Protein AF-A0AAD4KZE8-F1 (afdb_monomer_lite)

InterPro domains:
  IPR023393 START-like domain superfamily [G3DSA:3.30.530.20] (1-123)

Secondary structure (DSSP, 8-state):
---------SS-HHHHHHHHH-GGGHHHH--SSEEEEEESSTTS-GGG--TT-EEEEEETTEEEEEEEEEESSS-EEEE----TTT-TT-PPEEE------S-PPP-STTHHHHHHHHHHHHS--

pLDDT: mean 86.57, std 12.64, range [46.72, 96.88]

Structure (mmCIF, N/CA/C/O backbone):
data_AF-A0AAD4KZE8-F1
#
_entry.id   AF-A0AAD4KZE8-F1
#
loop_
_atom_site.group_PDB
_atom_site.id
_atom_site.type_symbol
_atom_site.label_atom_id
_atom_site.label_alt_id
_atom_site.label_comp_id
_atom_site.label_asym_id
_atom_site.label_entity_id
_atom_site.label_seq_id
_atom_site.pdbx_PDB_ins_code
_atom_site.Cartn_x
_atom_site.Cartn_y
_atom_site.Cartn_z
_atom_site.occupancy
_atom_site.B_iso_or_equiv
_atom_site.auth_seq_id
_atom_site.auth_comp_id
_atom_site.auth_asym_id
_atom_site.auth_atom_id
_atom_site.pdbx_PDB_model_num
ATOM 1 N N . MET A 1 1 ? 1.643 -21.233 -2.626 1.00 61.44 1 MET A N 1
ATOM 2 C CA . MET A 1 1 ? 1.077 -20.882 -1.308 1.00 61.44 1 MET A CA 1
ATOM 3 C C . MET A 1 1 ? 0.945 -19.371 -1.280 1.00 61.44 1 MET A C 1
ATOM 5 O O . MET A 1 1 ? 1.937 -18.713 -1.568 1.00 61.44 1 MET A O 1
ATOM 9 N N . ALA A 1 2 ? -0.258 -18.844 -1.061 1.00 72.19 2 ALA A N 1
ATOM 10 C CA . ALA A 1 2 ? -0.472 -17.408 -0.900 1.00 72.19 2 ALA A CA 1
ATOM 11 C C . ALA A 1 2 ? -0.260 -17.033 0.571 1.00 72.19 2 ALA A C 1
ATOM 13 O O . ALA A 1 2 ? -0.615 -17.807 1.461 1.00 72.19 2 ALA A O 1
ATOM 14 N N . ILE A 1 3 ? 0.354 -15.878 0.813 1.00 79.50 3 ILE A N 1
ATOM 15 C CA . ILE A 1 3 ? 0.432 -15.280 2.143 1.00 79.50 3 ILE A CA 1
ATOM 16 C C . ILE A 1 3 ? -0.714 -14.282 2.235 1.00 79.50 3 ILE A C 1
ATOM 18 O O . ILE A 1 3 ? -0.777 -13.346 1.441 1.00 79.50 3 ILE A O 1
ATOM 22 N N . GLU A 1 4 ? -1.600 -14.480 3.204 1.00 82.81 4 GLU A N 1
ATOM 23 C CA . GLU A 1 4 ? -2.781 -13.645 3.394 1.00 82.81 4 GLU A CA 1
ATOM 24 C C . GLU A 1 4 ? -2.885 -13.193 4.850 1.00 82.81 4 GLU A C 1
ATOM 26 O O . GLU A 1 4 ? -2.631 -13.953 5.790 1.00 82.81 4 GLU A O 1
ATOM 31 N N . ALA A 1 5 ? -3.275 -11.935 5.026 1.00 86.75 5 ALA A N 1
ATOM 32 C CA . ALA A 1 5 ? -3.580 -11.339 6.311 1.00 86.75 5 ALA A CA 1
ATOM 33 C C . ALA A 1 5 ? -4.772 -10.399 6.154 1.00 86.75 5 ALA A C 1
ATOM 35 O O . ALA A 1 5 ? -4.938 -9.755 5.121 1.00 86.75 5 ALA A O 1
ATOM 36 N N . GLN A 1 6 ? -5.597 -10.320 7.191 1.00 87.31 6 GLN A N 1
ATOM 37 C CA . GLN A 1 6 ? -6.810 -9.511 7.205 1.00 87.31 6 GLN A CA 1
ATOM 38 C C . GLN A 1 6 ? -6.982 -8.884 8.586 1.00 87.31 6 GLN A C 1
ATOM 40 O O . GLN A 1 6 ? -6.608 -9.490 9.592 1.00 87.31 6 GLN A O 1
ATOM 45 N N . ILE A 1 7 ? -7.549 -7.685 8.629 1.00 89.50 7 ILE A N 1
ATOM 46 C CA . ILE A 1 7 ? -7.914 -6.984 9.857 1.00 89.50 7 ILE A CA 1
ATOM 47 C C . ILE A 1 7 ? -9.217 -6.226 9.617 1.00 89.50 7 ILE A C 1
ATOM 49 O O . ILE A 1 7 ? -9.484 -5.783 8.501 1.00 89.50 7 ILE A O 1
ATOM 53 N N . GLU A 1 8 ? -10.017 -6.068 10.664 1.00 89.19 8 GLU A N 1
ATOM 54 C CA . GLU A 1 8 ? -11.183 -5.195 10.624 1.00 89.19 8 GLU A CA 1
ATOM 55 C C . GLU A 1 8 ? -10.832 -3.793 11.079 1.00 89.19 8 GLU A C 1
ATOM 57 O O . GLU A 1 8 ? -10.189 -3.599 12.116 1.00 89.19 8 GLU A O 1
ATOM 62 N N . ILE A 1 9 ? -11.304 -2.824 10.307 1.00 90.69 9 ILE A N 1
ATOM 63 C CA . ILE A 1 9 ? -11.112 -1.405 10.554 1.00 90.69 9 ILE A CA 1
ATOM 64 C C . ILE A 1 9 ? -12.501 -0.770 10.612 1.00 90.69 9 ILE A C 1
ATOM 66 O O . ILE A 1 9 ? -13.282 -0.895 9.672 1.00 90.69 9 ILE A O 1
ATOM 70 N N . ALA A 1 10 ? -12.809 -0.094 11.713 1.00 92.12 10 ALA A N 1
ATOM 71 C CA . ALA A 1 10 ? -14.022 0.674 11.958 1.00 92.12 10 ALA A CA 1
ATOM 72 C C . ALA A 1 10 ? -13.983 2.010 11.191 1.00 92.12 10 ALA A C 1
ATOM 74 O O . ALA A 1 10 ? -14.083 3.094 11.758 1.00 92.12 10 ALA A O 1
ATOM 75 N N . ALA A 1 11 ? -13.808 1.916 9.874 1.00 91.06 11 ALA A N 1
ATOM 76 C CA . ALA A 1 11 ? -13.794 3.023 8.932 1.00 91.06 11 ALA A CA 1
ATOM 77 C C . ALA A 1 11 ? -14.354 2.561 7.574 1.00 91.06 11 ALA A C 1
ATOM 79 O O . ALA A 1 11 ? -14.215 1.386 7.223 1.00 91.06 11 ALA A O 1
ATOM 80 N N . PRO A 1 12 ? -14.953 3.459 6.769 1.00 92.44 12 PRO A N 1
ATOM 81 C CA . PRO A 1 12 ? -15.356 3.124 5.406 1.00 92.44 12 PRO A CA 1
ATOM 82 C C . PRO A 1 12 ? -14.160 2.647 4.557 1.00 92.44 12 PRO A C 1
ATOM 84 O O . PRO A 1 12 ? -13.075 3.225 4.679 1.00 92.44 12 PRO A O 1
ATOM 87 N N . PRO A 1 13 ? -14.333 1.668 3.642 1.00 92.94 13 PRO A N 1
ATOM 88 C CA . PRO A 1 13 ? -13.253 1.200 2.766 1.00 92.94 13 PRO A CA 1
ATOM 89 C C . PRO A 1 13 ? -12.578 2.315 1.957 1.00 92.94 13 PRO A C 1
ATOM 91 O O . PRO A 1 13 ? -11.368 2.271 1.750 1.00 92.94 13 PRO A O 1
ATOM 94 N N . SER A 1 14 ? -13.337 3.341 1.557 1.00 93.88 14 SER A N 1
ATOM 95 C CA . SER A 1 14 ? -12.810 4.530 0.878 1.00 93.88 14 SER A CA 1
ATOM 96 C C . SER A 1 14 ? -11.787 5.288 1.732 1.00 93.88 14 SER A C 1
ATOM 98 O O . SER A 1 14 ? -10.706 5.590 1.238 1.00 93.88 14 SER A O 1
ATOM 100 N N . LYS A 1 15 ? -12.061 5.503 3.027 1.00 94.19 15 LYS A N 1
ATOM 101 C CA . LYS A 1 15 ? -11.125 6.158 3.962 1.00 94.19 15 LYS A CA 1
ATOM 102 C C . LYS A 1 15 ? -9.833 5.352 4.111 1.00 94.19 15 LYS A C 1
ATOM 104 O O . LYS A 1 15 ? -8.739 5.908 4.056 1.00 94.19 15 LYS A O 1
ATOM 109 N N . VAL A 1 16 ? -9.947 4.032 4.277 1.00 94.81 16 VAL A N 1
ATOM 110 C CA . VAL A 1 16 ? -8.776 3.141 4.392 1.00 94.81 16 VAL A CA 1
ATOM 111 C C . VAL A 1 16 ? -7.934 3.192 3.118 1.00 94.81 16 VAL A C 1
ATOM 113 O O . VAL A 1 16 ? -6.708 3.276 3.181 1.00 94.81 16 VAL A O 1
ATOM 116 N N . ARG A 1 17 ? -8.595 3.195 1.958 1.00 95.00 17 ARG A N 1
ATOM 117 C CA . ARG A 1 17 ? -7.951 3.302 0.651 1.00 95.00 17 ARG A CA 1
ATOM 118 C C . ARG A 1 17 ? -7.218 4.628 0.470 1.00 95.00 17 ARG A C 1
ATOM 120 O O . ARG A 1 17 ? -6.091 4.622 -0.013 1.00 95.00 17 ARG A O 1
ATOM 127 N N . GLU A 1 18 ? -7.823 5.747 0.850 1.00 94.62 18 GLU A N 1
ATOM 128 C CA . GLU A 1 18 ? -7.180 7.065 0.787 1.00 94.62 18 GLU A CA 1
ATOM 129 C C . GLU A 1 18 ? -5.890 7.100 1.613 1.00 94.62 18 GLU A C 1
ATOM 131 O O . GLU A 1 18 ? -4.857 7.525 1.105 1.00 94.62 18 GLU A O 1
ATOM 136 N N . ILE A 1 19 ? -5.918 6.570 2.841 1.00 95.00 19 ILE A N 1
ATOM 137 C CA . ILE A 1 19 ? -4.732 6.466 3.708 1.00 95.00 19 ILE A CA 1
ATOM 138 C C . ILE A 1 19 ? -3.660 5.576 3.069 1.00 95.00 19 ILE A C 1
ATOM 140 O O . ILE A 1 19 ? -2.486 5.945 3.034 1.00 95.00 19 ILE A O 1
ATOM 144 N N . LEU A 1 20 ? -4.055 4.413 2.543 1.00 94.50 20 LEU A N 1
ATOM 145 C CA . LEU A 1 20 ? -3.140 3.471 1.898 1.00 94.50 20 LEU A CA 1
ATOM 146 C C . LEU A 1 20 ? -2.443 4.093 0.677 1.00 94.50 20 LEU A C 1
ATOM 148 O O . LEU A 1 20 ? -1.270 3.816 0.434 1.00 94.50 20 LEU A O 1
ATOM 152 N N . LEU A 1 21 ? -3.149 4.919 -0.094 1.00 95.06 21 LEU A N 1
ATOM 153 C CA . LEU A 1 21 ? -2.633 5.546 -1.313 1.00 95.06 21 LEU A CA 1
ATOM 154 C C . LEU A 1 21 ? -1.928 6.887 -1.063 1.00 95.06 21 LEU A C 1
ATOM 156 O O . LEU A 1 21 ? -1.348 7.444 -1.995 1.00 95.06 21 LEU A O 1
ATOM 160 N N . ASP A 1 22 ? -1.936 7.396 0.167 1.00 94.12 22 ASP A N 1
ATOM 161 C CA . ASP A 1 22 ? -1.252 8.629 0.553 1.00 94.12 22 ASP A CA 1
ATOM 162 C C . ASP A 1 22 ? 0.110 8.324 1.190 1.00 94.12 22 ASP A C 1
ATOM 164 O O . ASP A 1 22 ? 0.294 8.383 2.410 1.00 94.12 22 ASP A O 1
ATOM 168 N N . PHE A 1 23 ? 1.099 8.003 0.344 1.00 92.19 23 PHE A N 1
ATOM 169 C CA . PHE A 1 23 ? 2.448 7.675 0.816 1.00 92.19 23 PHE A CA 1
ATOM 170 C C . PHE A 1 23 ? 3.104 8.815 1.614 1.00 92.19 23 PHE A C 1
ATOM 172 O O . PHE A 1 23 ? 3.929 8.567 2.492 1.00 92.19 23 PHE A O 1
ATOM 179 N N . SER A 1 24 ? 2.694 10.068 1.384 1.00 91.56 24 SER A N 1
ATOM 180 C CA . SER A 1 24 ? 3.232 11.226 2.107 1.00 91.56 24 SER A CA 1
ATOM 181 C C . SER A 1 24 ? 2.963 11.166 3.616 1.00 91.56 24 SER A C 1
ATOM 183 O O . SER A 1 24 ? 3.750 11.689 4.407 1.00 91.56 24 SER A O 1
ATOM 185 N N . LYS A 1 25 ? 1.894 10.471 4.027 1.00 94.00 25 LYS A N 1
ATOM 186 C CA . LYS A 1 25 ? 1.509 10.301 5.432 1.00 94.00 25 LYS A CA 1
ATOM 187 C C . LYS A 1 25 ? 2.062 9.036 6.073 1.00 94.00 25 LYS A C 1
ATOM 189 O O . LYS A 1 25 ? 1.960 8.909 7.288 1.00 94.00 25 LYS A O 1
ATOM 194 N N . TYR A 1 26 ? 2.692 8.131 5.318 1.00 94.00 26 TYR A N 1
ATOM 195 C CA . TYR A 1 26 ? 3.251 6.890 5.873 1.00 94.00 26 TYR A CA 1
ATOM 196 C C . TYR A 1 26 ? 4.201 7.138 7.048 1.00 94.00 26 TYR A C 1
ATOM 198 O O . TYR A 1 26 ? 4.020 6.480 8.066 1.00 94.00 26 TYR A O 1
ATOM 206 N N . PRO A 1 27 ? 5.118 8.127 7.032 1.00 93.19 27 PRO A N 1
ATOM 207 C CA . PRO A 1 27 ? 5.969 8.402 8.194 1.00 93.19 27 PRO A CA 1
ATOM 208 C C . PRO A 1 27 ? 5.213 8.679 9.505 1.00 93.19 27 PRO A C 1
ATOM 210 O O . PRO A 1 27 ? 5.802 8.553 10.575 1.00 93.19 27 PRO A O 1
ATOM 213 N N . GLN A 1 28 ? 3.928 9.043 9.438 1.00 93.62 28 GLN A N 1
ATOM 214 C CA . GLN A 1 28 ? 3.078 9.296 10.603 1.00 93.62 28 GLN A CA 1
ATOM 215 C C . GLN A 1 28 ? 2.470 8.017 11.193 1.00 93.62 28 GLN A C 1
ATOM 217 O O . GLN A 1 28 ? 2.091 8.022 12.361 1.00 93.62 28 GLN A O 1
ATOM 222 N N . TRP A 1 29 ? 2.355 6.936 10.414 1.00 94.19 29 TRP A N 1
ATOM 223 C CA . TRP A 1 29 ? 1.665 5.719 10.852 1.00 94.19 29 TRP A CA 1
ATOM 224 C C . TRP A 1 29 ? 2.431 4.418 10.595 1.00 94.19 29 TRP A C 1
ATOM 226 O O . TRP A 1 29 ? 2.295 3.489 11.382 1.00 94.19 29 TRP A O 1
ATOM 236 N N . HIS A 1 30 ? 3.277 4.325 9.565 1.00 94.56 30 HIS A N 1
ATOM 237 C CA . HIS A 1 30 ? 3.997 3.101 9.226 1.00 94.56 30 HIS A CA 1
ATOM 238 C C . HIS A 1 30 ? 5.302 3.306 8.441 1.00 94.56 30 HIS A C 1
ATOM 240 O O . HIS A 1 30 ? 5.360 4.034 7.455 1.00 94.56 30 HIS A O 1
ATOM 246 N N . THR A 1 31 ? 6.356 2.575 8.824 1.00 92.25 31 THR A N 1
ATOM 247 C CA . THR A 1 31 ? 7.705 2.712 8.236 1.00 92.25 31 THR A CA 1
ATOM 248 C C . THR A 1 31 ? 8.435 1.387 7.991 1.00 92.25 31 THR A C 1
ATOM 250 O O . THR A 1 31 ? 9.608 1.402 7.618 1.00 92.25 31 THR A O 1
ATOM 253 N N . THR A 1 32 ? 7.796 0.229 8.208 1.00 91.69 32 THR A N 1
ATOM 254 C CA . THR A 1 32 ? 8.512 -1.063 8.225 1.00 91.69 32 THR A CA 1
ATOM 255 C C . THR A 1 32 ? 8.321 -1.897 6.959 1.00 91.69 32 THR A C 1
ATOM 257 O O . THR A 1 32 ? 9.302 -2.250 6.322 1.00 91.69 32 THR A O 1
ATOM 260 N N . LEU A 1 33 ? 7.084 -2.220 6.583 1.00 91.19 33 LEU A N 1
ATOM 261 C CA . LEU A 1 33 ? 6.764 -3.109 5.464 1.00 91.19 33 LEU A CA 1
ATOM 262 C C . LEU A 1 33 ? 6.854 -2.374 4.124 1.00 91.19 33 LEU A C 1
ATOM 264 O O . LEU A 1 33 ? 7.568 -2.800 3.225 1.00 91.19 33 LEU A O 1
ATOM 268 N N . ILE A 1 34 ? 6.145 -1.253 3.997 1.00 92.19 34 ILE A N 1
ATOM 269 C CA . ILE A 1 34 ? 6.174 -0.403 2.804 1.00 92.19 34 ILE A CA 1
ATOM 270 C C . ILE A 1 34 ? 6.983 0.840 3.158 1.00 92.19 34 ILE A C 1
ATOM 272 O O . ILE A 1 34 ? 6.487 1.750 3.817 1.00 92.19 34 ILE A O 1
ATOM 276 N N . LYS A 1 35 ? 8.250 0.856 2.747 1.00 93.50 35 LYS A N 1
ATOM 277 C CA . LYS A 1 35 ? 9.198 1.941 3.044 1.00 93.50 35 LYS A CA 1
ATOM 278 C C . LYS A 1 35 ? 9.284 2.977 1.927 1.00 93.50 35 LYS A C 1
ATOM 280 O O . LYS A 1 35 ? 9.821 4.059 2.138 1.00 93.50 35 LYS A O 1
ATOM 285 N N . LEU A 1 36 ? 8.811 2.634 0.729 1.00 92.88 36 LEU A N 1
ATOM 286 C CA . LEU A 1 36 ? 8.675 3.540 -0.409 1.00 92.88 36 LEU A CA 1
ATOM 287 C C . LEU A 1 36 ? 7.593 3.007 -1.342 1.00 92.88 36 LEU A C 1
ATOM 289 O O . LEU A 1 36 ? 7.596 1.814 -1.655 1.00 92.88 36 LEU A O 1
ATOM 293 N N . LEU A 1 37 ? 6.718 3.891 -1.809 1.00 93.75 37 LEU A N 1
ATOM 294 C CA . LEU A 1 37 ? 5.738 3.595 -2.844 1.00 93.75 37 LEU A CA 1
ATOM 295 C C . LEU A 1 37 ? 5.435 4.881 -3.618 1.00 93.75 37 LEU A C 1
ATOM 297 O O . LEU A 1 37 ? 4.575 5.654 -3.218 1.00 93.75 37 LEU A O 1
ATOM 301 N N . ASN A 1 38 ? 6.151 5.117 -4.715 1.00 94.38 38 ASN A N 1
ATOM 302 C CA . ASN A 1 38 ? 5.980 6.323 -5.526 1.00 94.38 38 ASN A CA 1
ATOM 303 C C . ASN A 1 38 ? 5.729 5.950 -6.987 1.00 94.38 38 ASN A C 1
ATOM 305 O O . ASN A 1 38 ? 6.436 5.080 -7.506 1.00 94.38 38 ASN A O 1
ATOM 309 N N . PRO A 1 39 ? 4.789 6.616 -7.677 1.00 96.12 39 PRO A N 1
ATOM 310 C CA . PRO A 1 39 ? 4.669 6.533 -9.126 1.00 96.12 39 PRO A CA 1
ATOM 311 C C . PRO A 1 39 ? 6.033 6.692 -9.801 1.00 96.12 3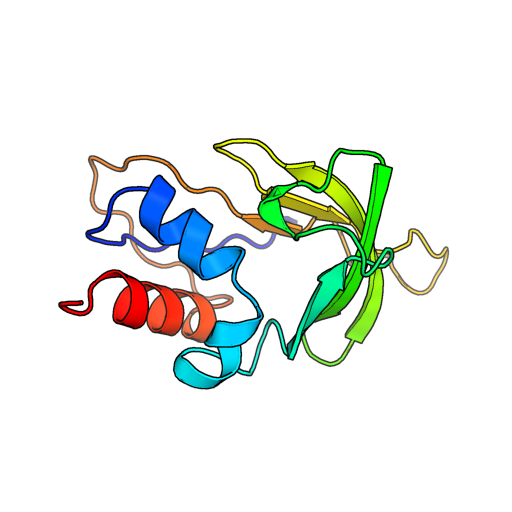9 PRO A C 1
ATOM 313 O O . PRO A 1 39 ? 6.841 7.533 -9.401 1.00 96.12 39 PRO A O 1
ATOM 316 N N . GLU A 1 40 ? 6.319 5.863 -10.804 1.00 95.12 40 GLU A N 1
ATOM 317 C CA . GLU A 1 40 ? 7.538 6.041 -11.595 1.00 95.12 40 GLU A CA 1
ATOM 318 C C . GLU A 1 40 ? 7.487 7.359 -12.381 1.00 95.12 40 GLU A C 1
ATOM 320 O O . GLU A 1 40 ? 8.490 8.071 -12.449 1.00 95.12 40 GLU A O 1
ATOM 325 N N . ASP A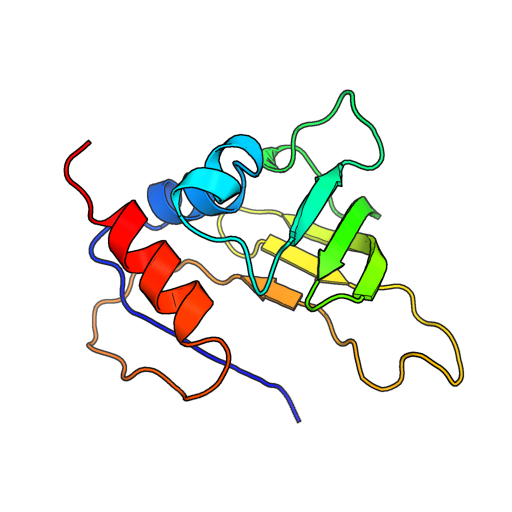 1 41 ? 6.303 7.697 -12.893 1.00 93.69 41 ASP A N 1
ATOM 326 C CA . ASP A 1 41 ? 5.963 9.009 -13.434 1.00 93.69 41 ASP A CA 1
ATOM 327 C C . ASP A 1 41 ? 5.534 9.944 -12.296 1.00 93.69 41 ASP A C 1
ATOM 329 O O . ASP A 1 41 ? 4.424 9.837 -11.770 1.00 93.69 41 ASP A O 1
ATOM 333 N N . SER A 1 42 ? 6.412 10.877 -11.924 1.00 90.88 42 SER A N 1
ATOM 334 C CA . SER A 1 42 ? 6.188 11.813 -10.818 1.00 90.88 42 SER A CA 1
ATOM 335 C C . SER A 1 42 ? 5.064 12.826 -11.061 1.00 90.88 42 SER A C 1
ATOM 337 O O . SER A 1 42 ? 4.716 13.555 -10.136 1.00 90.88 42 SER A O 1
ATOM 339 N N . SER A 1 43 ? 4.508 12.907 -12.276 1.00 93.31 43 SER A N 1
ATOM 340 C CA . SER A 1 43 ? 3.325 13.733 -12.557 1.00 93.31 43 SER A CA 1
ATOM 341 C C . SER A 1 43 ? 2.014 13.064 -12.127 1.00 93.31 43 SER A C 1
ATOM 343 O O . SER A 1 43 ? 0.984 13.731 -12.012 1.00 93.31 43 SER A O 1
ATOM 345 N N . LYS A 1 44 ? 2.039 11.749 -11.871 1.00 93.81 44 LYS A N 1
ATOM 346 C CA . LYS A 1 44 ? 0.869 10.970 -11.463 1.00 93.81 44 LYS A CA 1
ATOM 347 C C . LYS A 1 44 ? 0.793 10.833 -9.947 1.00 93.81 44 LYS A C 1
ATOM 349 O O . LYS A 1 44 ? 1.800 10.803 -9.248 1.00 93.81 44 LYS A O 1
ATOM 354 N N . LEU A 1 45 ? -0.429 10.669 -9.450 1.00 93.44 45 LEU A N 1
ATOM 355 C CA . LEU A 1 45 ? -0.711 10.244 -8.078 1.00 93.44 45 LEU A CA 1
ATOM 356 C C . LEU A 1 45 ? -0.924 8.728 -8.037 1.00 93.44 45 LEU A C 1
ATOM 358 O O . LEU A 1 45 ? -1.404 8.148 -9.012 1.00 93.44 45 LEU A O 1
ATOM 362 N N . LEU A 1 46 ? -0.650 8.087 -6.894 1.00 93.25 46 LEU A N 1
ATOM 363 C CA . LEU A 1 46 ? -0.906 6.649 -6.704 1.00 93.25 46 LEU A CA 1
ATOM 364 C C . LEU A 1 46 ? -2.370 6.272 -6.975 1.00 93.25 46 LEU A C 1
ATOM 366 O O . LEU A 1 46 ? -2.646 5.235 -7.573 1.00 93.25 46 LEU A O 1
ATOM 370 N N . SER A 1 47 ? -3.311 7.137 -6.594 1.00 93.50 47 SER A N 1
ATOM 371 C CA . SER A 1 47 ? -4.746 6.955 -6.838 1.00 93.50 47 SER A CA 1
ATOM 372 C C . SER A 1 47 ? -5.151 7.031 -8.311 1.00 93.50 47 SER A C 1
ATOM 374 O O . SER A 1 47 ? -6.204 6.510 -8.667 1.00 93.50 47 SER A O 1
ATOM 376 N N . ALA A 1 48 ? -4.322 7.635 -9.167 1.00 95.12 48 ALA A N 1
ATOM 377 C CA . ALA A 1 48 ? -4.587 7.811 -10.594 1.00 95.12 48 ALA A CA 1
ATOM 378 C C . ALA A 1 48 ? -3.881 6.773 -11.484 1.00 95.12 48 ALA A C 1
ATOM 380 O O . ALA A 1 48 ? -4.108 6.757 -12.696 1.00 95.12 48 ALA A O 1
ATOM 381 N N . LEU A 1 49 ? -3.021 5.923 -10.909 1.00 96.25 49 LEU A N 1
ATOM 382 C CA . LEU A 1 49 ? -2.310 4.897 -11.668 1.00 96.25 49 LEU A CA 1
ATOM 383 C C . LEU A 1 49 ? -3.282 3.876 -12.257 1.00 96.25 49 LEU A C 1
ATOM 385 O O . LEU A 1 49 ? -4.221 3.451 -11.589 1.00 96.25 49 LEU A O 1
ATOM 389 N N . LYS A 1 50 ? -3.031 3.443 -13.489 1.00 96.31 50 LYS A N 1
ATOM 390 C CA . LYS A 1 50 ? -3.836 2.441 -14.200 1.00 96.31 50 LYS A CA 1
ATOM 391 C C . LYS A 1 50 ? -3.032 1.156 -14.408 1.00 96.31 50 LYS A C 1
ATOM 393 O O . LYS A 1 50 ? -1.805 1.196 -14.328 1.00 96.31 50 LYS A O 1
ATOM 398 N N . PRO A 1 51 ? -3.681 0.013 -14.696 1.00 96.88 51 PRO A N 1
ATOM 399 C CA . PRO A 1 51 ? -2.964 -1.185 -15.115 1.00 96.88 51 PRO A CA 1
ATOM 400 C C . PRO A 1 51 ? -1.957 -0.881 -16.234 1.00 96.88 51 PRO A C 1
ATOM 402 O O . PRO A 1 51 ? -2.304 -0.229 -17.218 1.00 96.88 51 PRO A O 1
ATOM 405 N N . GLY A 1 52 ? -0.712 -1.326 -16.059 1.00 94.56 52 GLY A N 1
ATOM 406 C CA . GLY A 1 52 ? 0.413 -1.026 -16.952 1.00 94.56 52 GLY A CA 1
ATOM 407 C C . GLY A 1 52 ? 1.278 0.169 -16.530 1.00 94.56 52 GLY A C 1
ATOM 408 O O . GLY A 1 52 ? 2.433 0.241 -16.950 1.00 94.56 52 GLY A O 1
ATOM 409 N N . ASP A 1 53 ? 0.781 1.061 -15.665 1.00 96.88 53 ASP A N 1
ATOM 410 C CA . ASP A 1 53 ? 1.626 2.072 -15.024 1.00 96.88 53 ASP A CA 1
ATOM 411 C C . ASP A 1 53 ? 2.607 1.424 -14.041 1.00 96.88 53 ASP A C 1
ATOM 413 O O . ASP A 1 53 ? 2.403 0.308 -13.556 1.00 96.88 53 ASP A O 1
ATOM 417 N N . LYS A 1 54 ? 3.679 2.146 -13.719 1.00 95.75 54 LYS A N 1
ATOM 418 C CA . LYS A 1 54 ? 4.767 1.648 -12.878 1.00 95.75 54 LYS A CA 1
ATOM 419 C C . LYS A 1 54 ? 4.891 2.420 -11.578 1.00 95.75 54 LYS A C 1
ATOM 421 O O . LYS A 1 54 ? 4.655 3.628 -11.518 1.00 95.75 54 LYS A O 1
ATOM 426 N N . VAL A 1 55 ? 5.308 1.708 -10.540 1.00 95.50 55 VAL A N 1
ATOM 427 C CA . VAL A 1 55 ? 5.561 2.245 -9.206 1.00 95.50 55 VAL A CA 1
ATOM 428 C C . VAL A 1 55 ? 6.949 1.802 -8.751 1.00 95.50 55 VAL A C 1
ATOM 430 O O . VAL A 1 55 ? 7.305 0.627 -8.829 1.00 95.50 55 VAL A O 1
ATOM 433 N N . LYS A 1 56 ? 7.762 2.751 -8.289 1.00 94.88 56 LYS A N 1
ATOM 434 C CA . LYS A 1 56 ? 8.994 2.456 -7.557 1.00 94.88 56 LYS A CA 1
ATOM 435 C C . LYS A 1 56 ? 8.589 2.054 -6.150 1.00 94.88 56 LYS A C 1
ATOM 437 O O . LYS A 1 56 ? 7.816 2.770 -5.514 1.00 94.88 56 LYS A O 1
ATOM 442 N N . CYS A 1 57 ? 9.116 0.942 -5.657 1.00 91.75 57 CYS A N 1
ATOM 443 C CA . CYS A 1 57 ? 8.802 0.458 -4.322 1.00 91.75 57 CYS A CA 1
ATOM 444 C C . CYS A 1 57 ? 10.051 0.027 -3.555 1.00 91.75 57 CYS A C 1
ATOM 446 O O . CYS A 1 57 ? 11.018 -0.476 -4.127 1.00 91.75 57 CYS A O 1
ATOM 448 N N . ASN A 1 58 ? 10.001 0.231 -2.240 1.00 91.88 58 ASN A N 1
ATOM 449 C CA . ASN A 1 58 ? 10.875 -0.402 -1.262 1.00 91.88 58 ASN A CA 1
ATOM 450 C C . ASN A 1 58 ? 9.967 -1.183 -0.312 1.00 91.88 58 ASN A C 1
ATOM 452 O O . ASN A 1 58 ? 9.365 -0.599 0.592 1.00 91.88 58 ASN A O 1
ATOM 456 N N . PHE A 1 59 ? 9.806 -2.471 -0.591 1.00 88.88 59 PHE A N 1
ATOM 457 C CA . PHE A 1 59 ? 8.927 -3.363 0.151 1.00 88.88 59 PHE A CA 1
ATOM 458 C C . PHE A 1 59 ? 9.789 -4.362 0.912 1.00 88.88 59 PHE A C 1
ATOM 460 O O . PHE A 1 59 ? 10.517 -5.124 0.285 1.00 88.88 59 PHE A O 1
ATOM 467 N N . ASP A 1 60 ? 9.726 -4.332 2.241 1.00 87.69 60 ASP A N 1
ATOM 468 C CA . ASP A 1 60 ? 10.501 -5.210 3.127 1.00 87.69 60 ASP A CA 1
ATOM 469 C C . ASP A 1 60 ? 12.007 -5.227 2.784 1.00 87.69 60 ASP A C 1
ATOM 471 O O . ASP A 1 60 ? 12.615 -6.267 2.558 1.00 87.69 60 ASP A O 1
ATOM 475 N N . ASP A 1 61 ? 12.591 -4.028 2.642 1.00 88.88 61 ASP A N 1
ATOM 476 C CA . ASP A 1 61 ? 13.985 -3.778 2.226 1.00 88.88 61 ASP A CA 1
ATOM 477 C C . ASP A 1 61 ? 14.358 -4.194 0.792 1.00 88.88 61 ASP A C 1
ATOM 479 O O . ASP A 1 61 ? 15.488 -3.971 0.346 1.00 88.88 61 ASP A O 1
ATOM 483 N N . MET A 1 62 ? 13.399 -4.697 0.013 1.00 86.75 62 MET A N 1
ATOM 484 C CA . MET A 1 62 ? 13.578 -4.990 -1.404 1.00 86.75 62 MET A CA 1
ATOM 485 C C . MET A 1 62 ? 13.159 -3.798 -2.265 1.00 86.75 62 MET A C 1
ATOM 487 O O . MET A 1 62 ? 11.988 -3.413 -2.312 1.00 86.75 62 MET A O 1
ATOM 491 N N . LYS A 1 63 ? 14.120 -3.238 -3.007 1.00 90.81 63 LYS A N 1
ATOM 492 C CA . LYS A 1 63 ? 13.887 -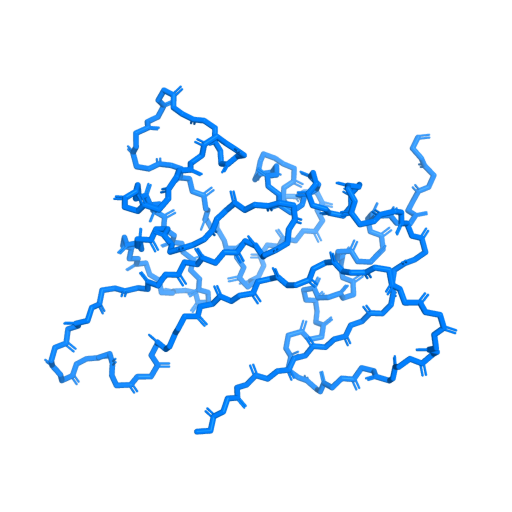2.146 -3.962 1.00 90.81 63 LYS A CA 1
ATOM 493 C C . LYS A 1 63 ? 13.681 -2.684 -5.372 1.00 90.81 63 LYS A C 1
ATOM 495 O O . LYS A 1 63 ? 14.536 -3.398 -5.888 1.00 90.81 63 LYS A O 1
ATOM 500 N N . PHE A 1 64 ? 12.573 -2.316 -6.006 1.00 90.06 64 PHE A N 1
ATOM 501 C CA . PHE A 1 64 ? 12.255 -2.712 -7.379 1.00 90.06 64 PHE A CA 1
ATOM 502 C C . PHE A 1 64 ? 11.239 -1.752 -8.011 1.00 90.06 64 PHE A C 1
ATOM 504 O O . PHE A 1 64 ? 10.678 -0.881 -7.344 1.00 90.06 64 PHE A O 1
ATOM 511 N N . VAL A 1 65 ? 11.027 -1.896 -9.319 1.00 92.12 65 VAL A N 1
ATOM 512 C CA . VAL A 1 65 ? 9.926 -1.247 -10.039 1.00 92.12 65 VAL A CA 1
ATOM 513 C C . VAL A 1 65 ? 8.851 -2.295 -10.278 1.00 92.12 65 VAL A C 1
ATOM 515 O O . VAL A 1 65 ? 9.119 -3.323 -10.899 1.00 92.12 65 VAL A O 1
ATOM 518 N N . ALA A 1 66 ? 7.655 -2.050 -9.758 1.00 92.81 66 ALA A N 1
ATOM 519 C CA . ALA A 1 66 ? 6.497 -2.910 -9.929 1.00 92.81 66 ALA A CA 1
ATOM 520 C C . ALA A 1 66 ? 5.546 -2.335 -10.981 1.00 92.81 66 ALA A C 1
ATOM 522 O O . ALA A 1 66 ? 5.450 -1.119 -11.151 1.00 92.81 66 ALA A O 1
ATOM 523 N N . ASN A 1 67 ? 4.815 -3.215 -11.659 1.00 94.31 67 ASN A N 1
ATOM 524 C CA . ASN A 1 67 ? 3.719 -2.826 -12.537 1.00 94.31 67 ASN A CA 1
ATOM 525 C C . ASN A 1 67 ? 2.417 -2.832 -11.738 1.00 94.31 67 ASN A C 1
ATOM 527 O O . ASN A 1 67 ? 2.136 -3.796 -11.023 1.00 94.31 67 ASN A O 1
ATOM 531 N N . ILE A 1 68 ? 1.607 -1.788 -11.883 1.00 96.56 68 ILE A N 1
ATOM 532 C CA . ILE A 1 68 ? 0.221 -1.798 -11.427 1.00 96.56 68 ILE A CA 1
ATOM 533 C C . ILE A 1 68 ? -0.548 -2.794 -12.288 1.00 96.56 68 ILE A C 1
ATOM 535 O O . ILE A 1 68 ? -0.504 -2.734 -13.518 1.00 96.56 68 ILE A O 1
ATOM 539 N N . THR A 1 69 ? -1.260 -3.709 -11.641 1.00 95.88 69 THR A N 1
ATOM 540 C CA . THR A 1 69 ? -2.090 -4.723 -12.309 1.00 95.88 69 THR A CA 1
ATOM 541 C C . THR A 1 69 ? -3.576 -4.467 -12.082 1.00 95.88 69 THR A C 1
ATOM 543 O O . THR A 1 69 ? -4.387 -4.788 -12.946 1.00 95.88 69 THR A O 1
ATOM 546 N N . ALA A 1 70 ? -3.938 -3.815 -10.973 1.00 96.38 70 ALA A N 1
ATOM 547 C CA . ALA A 1 70 ? -5.281 -3.309 -10.720 1.00 96.38 70 ALA A CA 1
ATOM 548 C C . ALA A 1 70 ? -5.235 -2.089 -9.788 1.00 96.38 70 ALA A C 1
ATOM 550 O O . ALA A 1 70 ? -4.487 -2.064 -8.815 1.00 96.38 70 ALA A O 1
ATOM 551 N N . ASN A 1 71 ? -6.050 -1.076 -10.070 1.00 95.94 71 ASN A N 1
ATOM 552 C CA . ASN A 1 71 ? -6.219 0.084 -9.199 1.00 95.94 71 ASN A CA 1
ATOM 553 C C . ASN A 1 71 ? -7.642 0.630 -9.358 1.00 95.94 71 ASN A C 1
ATOM 555 O O . ASN A 1 71 ? -7.892 1.568 -10.107 1.00 95.94 71 ASN A O 1
ATOM 559 N N . SER A 1 72 ? -8.589 -0.039 -8.713 1.00 91.44 72 SER A N 1
ATOM 560 C CA . SER A 1 72 ? -10.014 0.325 -8.697 1.00 91.44 72 SER A CA 1
ATOM 561 C C . SER A 1 72 ? -10.455 0.569 -7.256 1.00 91.44 72 SER A C 1
ATOM 563 O O . SER A 1 72 ? -9.617 0.496 -6.365 1.00 91.44 72 SER A O 1
ATOM 565 N N . GLU A 1 73 ? -11.740 0.814 -6.985 1.00 88.38 73 GLU A N 1
ATOM 566 C CA . GLU A 1 73 ? -12.250 0.908 -5.603 1.00 88.38 73 GLU A CA 1
ATOM 567 C C . GLU A 1 73 ? -11.777 -0.268 -4.731 1.00 88.38 73 GLU A C 1
ATOM 569 O O . GLU A 1 73 ? -11.370 -0.075 -3.585 1.00 88.38 73 GLU A O 1
ATOM 574 N N . ASN A 1 74 ? -11.720 -1.465 -5.318 1.00 87.69 74 ASN A N 1
ATOM 575 C CA . ASN A 1 74 ? -11.120 -2.658 -4.744 1.00 87.69 74 ASN A CA 1
ATOM 576 C C . ASN A 1 74 ? -10.811 -3.668 -5.875 1.00 87.69 74 ASN A C 1
ATOM 578 O O . ASN A 1 74 ? -11.761 -4.079 -6.543 1.00 87.69 74 ASN A O 1
ATOM 582 N N . PRO A 1 75 ? -9.557 -4.112 -6.118 1.00 92.56 75 PRO A N 1
ATOM 583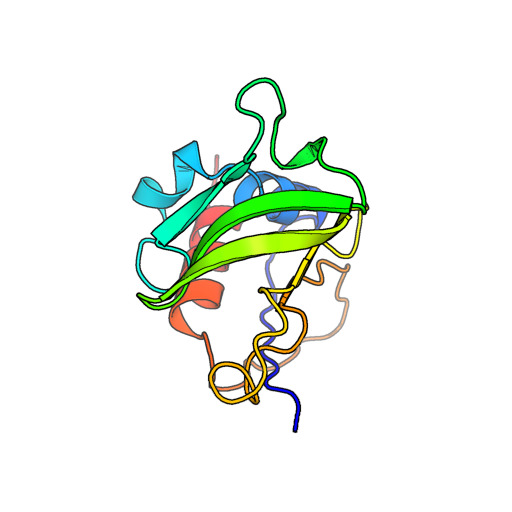 C CA . PRO A 1 75 ? -8.341 -3.936 -5.315 1.00 92.56 75 PRO A CA 1
ATOM 584 C C . PRO A 1 75 ? -7.425 -2.788 -5.765 1.00 92.56 75 PRO A C 1
ATOM 586 O O . PRO A 1 75 ? -7.539 -2.246 -6.870 1.00 92.56 75 PRO A O 1
ATOM 589 N N . PHE A 1 76 ? -6.429 -2.512 -4.919 1.00 95.00 76 PHE A N 1
ATOM 590 C CA . PHE A 1 76 ? -5.141 -1.974 -5.353 1.00 95.00 76 PHE A CA 1
ATOM 591 C C . PHE A 1 76 ? -4.107 -3.101 -5.386 1.00 95.00 76 PHE A C 1
ATOM 593 O O . PHE A 1 76 ? -3.893 -3.782 -4.382 1.00 95.00 76 PHE A O 1
ATOM 600 N N . GLN A 1 77 ? -3.505 -3.330 -6.549 1.00 95.31 77 GLN A N 1
ATOM 601 C CA . GLN A 1 77 ? -2.625 -4.458 -6.804 1.00 95.31 77 GLN A CA 1
ATOM 602 C C . GLN A 1 77 ? -1.448 -4.048 -7.684 1.00 95.31 77 GLN A C 1
ATOM 604 O O . GLN A 1 77 ? -1.607 -3.371 -8.705 1.00 95.31 77 GLN A O 1
ATOM 609 N N . TRP A 1 78 ? -0.268 -4.524 -7.305 1.00 94.31 78 TRP A N 1
ATOM 610 C CA . TRP A 1 78 ? 0.939 -4.395 -8.103 1.00 94.31 78 TRP A CA 1
ATOM 611 C C . TRP A 1 78 ? 1.752 -5.684 -8.078 1.00 94.31 78 TRP A C 1
ATOM 613 O O . TRP A 1 78 ? 1.634 -6.513 -7.172 1.00 94.31 78 TRP A O 1
ATOM 623 N N . GLN A 1 79 ? 2.634 -5.833 -9.058 1.00 91.75 79 GLN A N 1
ATOM 624 C CA . GLN A 1 79 ? 3.515 -6.985 -9.166 1.00 91.75 79 GLN A CA 1
ATOM 625 C C . GLN A 1 79 ? 4.943 -6.552 -9.488 1.00 91.75 79 GLN A C 1
ATOM 627 O O . GLN A 1 79 ? 5.175 -5.775 -10.416 1.00 91.75 79 GLN A O 1
ATOM 632 N N . GLY A 1 80 ? 5.900 -7.062 -8.708 1.00 87.69 80 GLY A N 1
ATOM 633 C CA . GLY A 1 80 ? 7.326 -6.879 -8.973 1.00 87.69 80 GLY A CA 1
ATOM 634 C C . GLY A 1 80 ? 7.769 -7.530 -10.292 1.00 87.69 80 GLY A C 1
ATOM 635 O O . GLY A 1 80 ? 7.012 -8.288 -10.903 1.00 87.69 80 GLY A O 1
ATOM 636 N N . PRO A 1 81 ? 8.991 -7.243 -10.763 1.00 82.88 81 PRO A N 1
ATOM 637 C CA . PRO A 1 81 ? 9.464 -7.750 -12.042 1.00 82.88 81 PRO A CA 1
ATOM 638 C C . PRO A 1 81 ? 9.592 -9.278 -12.009 1.00 82.88 81 PRO A C 1
ATOM 640 O O . PRO A 1 81 ? 10.037 -9.861 -11.025 1.00 82.88 81 PRO A O 1
ATOM 643 N N . LEU A 1 82 ? 9.236 -9.945 -13.106 1.00 72.69 82 LEU A N 1
ATOM 644 C CA . LEU A 1 82 ? 9.399 -11.393 -13.252 1.00 72.69 82 LEU A CA 1
ATOM 645 C C . LEU A 1 82 ? 10.836 -11.705 -13.691 1.00 72.69 82 LEU A C 1
ATOM 647 O O . LEU A 1 82 ? 11.099 -11.932 -14.869 1.00 72.69 82 LEU A O 1
ATOM 651 N N . VAL A 1 83 ? 11.793 -11.678 -12.759 1.00 66.88 83 VAL A N 1
ATOM 652 C CA . VAL A 1 83 ? 13.192 -12.025 -13.065 1.00 66.88 83 VAL A CA 1
ATOM 653 C C . VAL A 1 83 ? 13.411 -13.525 -12.853 1.00 66.88 83 VAL A C 1
ATOM 655 O O . VAL A 1 83 ? 13.308 -14.032 -11.730 1.00 66.88 83 VAL A O 1
ATOM 658 N N . HIS A 1 84 ? 13.725 -14.237 -13.940 1.00 54.00 84 HIS A N 1
ATOM 659 C CA . HIS A 1 84 ? 14.035 -15.669 -13.926 1.00 54.00 84 HIS A CA 1
ATOM 660 C C . HIS A 1 84 ? 15.219 -15.937 -12.976 1.00 54.00 84 HIS A C 1
ATOM 662 O O . HIS A 1 84 ? 16.313 -15.421 -13.181 1.00 54.00 84 HIS A O 1
ATOM 668 N N . GLY A 1 85 ? 14.993 -16.711 -11.910 1.00 57.03 85 GLY A N 1
ATOM 669 C CA . GLY A 1 85 ? 16.023 -17.120 -10.942 1.00 57.03 85 GLY A CA 1
ATOM 670 C C . GLY A 1 85 ? 16.103 -16.303 -9.643 1.00 57.03 85 GLY A C 1
ATOM 671 O O . GLY A 1 85 ? 16.444 -16.882 -8.617 1.00 57.03 85 GLY A O 1
ATOM 672 N N . LEU A 1 86 ? 15.722 -15.019 -9.637 1.00 55.09 86 LEU A N 1
ATOM 673 C CA . LEU A 1 86 ? 15.786 -14.158 -8.437 1.00 55.09 86 LEU A CA 1
ATOM 674 C C . LEU A 1 86 ? 14.422 -13.949 -7.754 1.00 55.09 86 LEU A C 1
ATOM 676 O O . LEU A 1 86 ? 14.368 -13.649 -6.566 1.00 55.09 86 LEU A O 1
ATOM 680 N N . ILE A 1 87 ? 13.313 -14.120 -8.488 1.00 52.56 87 ILE A N 1
ATOM 681 C CA . ILE A 1 87 ? 11.970 -13.680 -8.064 1.00 52.56 87 ILE A CA 1
ATOM 682 C C . ILE A 1 87 ? 10.942 -14.820 -8.202 1.00 52.56 87 ILE A C 1
ATOM 684 O O . ILE A 1 87 ? 9.812 -14.645 -8.639 1.00 52.56 87 ILE A O 1
ATOM 688 N N . LYS A 1 88 ? 11.298 -16.041 -7.786 1.00 46.72 88 LYS A N 1
ATOM 689 C CA . LYS A 1 88 ? 10.308 -17.135 -7.656 1.00 46.72 88 LYS A CA 1
ATOM 690 C C . LYS A 1 88 ? 9.251 -16.873 -6.561 1.00 46.72 88 LYS A C 1
ATOM 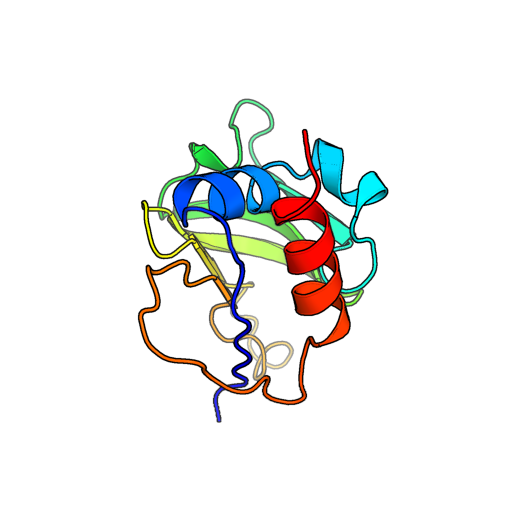692 O O . LYS A 1 88 ? 8.301 -17.641 -6.453 1.00 46.72 88 LYS A O 1
ATOM 697 N N . PHE A 1 89 ? 9.405 -15.807 -5.767 1.00 51.31 89 PHE A N 1
ATOM 698 C CA . PHE A 1 89 ? 8.646 -15.558 -4.535 1.00 51.31 89 PHE A CA 1
ATOM 699 C C . PHE A 1 89 ? 7.736 -14.318 -4.542 1.00 51.31 89 PHE A C 1
ATOM 701 O O . PHE A 1 89 ? 6.991 -14.134 -3.585 1.00 51.31 89 PHE A O 1
ATOM 708 N N . MET A 1 90 ? 7.737 -13.478 -5.584 1.00 65.81 90 MET A N 1
ATOM 709 C CA . MET A 1 90 ? 6.951 -12.231 -5.577 1.00 65.81 90 MET A CA 1
ATOM 710 C C . MET A 1 90 ? 5.737 -12.347 -6.495 1.00 65.81 90 MET A C 1
ATOM 712 O O . MET A 1 90 ? 5.719 -11.857 -7.625 1.00 65.81 90 MET A O 1
ATOM 716 N N . GLY A 1 91 ? 4.715 -13.045 -5.998 1.00 77.62 91 GLY A N 1
ATOM 717 C CA . GLY A 1 91 ? 3.370 -12.945 -6.558 1.00 77.62 91 GLY A CA 1
ATOM 718 C C . GLY A 1 91 ? 2.825 -11.508 -6.474 1.00 77.62 91 GLY A C 1
ATOM 719 O O . GLY A 1 91 ? 3.462 -10.633 -5.881 1.00 77.62 91 GLY A O 1
ATOM 720 N N . PRO A 1 92 ? 1.653 -11.241 -7.069 1.00 87.75 92 PRO A N 1
ATOM 721 C CA . PRO A 1 92 ? 1.016 -9.935 -6.955 1.00 87.75 92 PRO A CA 1
ATOM 722 C C . PRO A 1 92 ? 0.737 -9.594 -5.485 1.00 87.75 92 PRO A C 1
ATOM 724 O O . PRO A 1 92 ? 0.138 -10.384 -4.753 1.00 87.75 92 PRO A O 1
ATOM 727 N N . ILE A 1 93 ? 1.141 -8.397 -5.064 1.00 89.94 93 ILE A N 1
ATOM 728 C CA . ILE A 1 93 ? 0.770 -7.828 -3.768 1.00 89.94 93 ILE A CA 1
ATOM 729 C C . ILE A 1 93 ? -0.579 -7.147 -3.962 1.00 89.94 93 ILE A C 1
ATOM 731 O O . ILE A 1 93 ? -0.722 -6.297 -4.840 1.00 89.94 93 ILE A O 1
ATOM 735 N N . SER A 1 94 ? -1.568 -7.543 -3.161 1.00 92.19 94 SER A N 1
ATOM 736 C CA . SER A 1 94 ? -2.951 -7.079 -3.289 1.00 92.19 94 SER A CA 1
ATOM 737 C C . SER A 1 94 ? -3.455 -6.538 -1.961 1.00 92.19 94 SER A C 1
ATOM 739 O O . SER A 1 94 ? -3.418 -7.244 -0.957 1.00 92.19 94 SER A O 1
ATOM 741 N N . PHE A 1 95 ? -3.988 -5.322 -1.977 1.00 92.69 95 PHE A N 1
ATOM 742 C CA . PHE A 1 95 ? -4.771 -4.771 -0.879 1.00 92.69 95 PHE A CA 1
ATOM 743 C C . PHE A 1 95 ? -6.244 -4.835 -1.255 1.00 92.69 95 PHE A C 1
ATOM 745 O O . PHE A 1 95 ? -6.669 -4.241 -2.252 1.00 92.69 95 PHE A O 1
ATOM 752 N N . LEU A 1 96 ? -7.006 -5.571 -0.446 1.00 91.50 96 LEU A N 1
ATOM 753 C CA . LEU A 1 96 ? -8.449 -5.706 -0.576 1.00 91.50 96 LEU A CA 1
ATOM 754 C C . LEU A 1 96 ? -9.129 -4.908 0.536 1.00 91.50 96 LEU A C 1
ATOM 756 O O . LEU A 1 96 ? -8.907 -5.178 1.714 1.00 91.50 96 LEU A O 1
ATOM 760 N N . MET A 1 97 ? -9.947 -3.926 0.166 1.00 91.44 97 MET A N 1
ATOM 761 C CA . MET A 1 97 ? -10.676 -3.066 1.105 1.00 91.44 97 MET A CA 1
ATOM 762 C C . MET A 1 97 ? -12.170 -3.212 0.827 1.00 91.44 97 MET A C 1
ATOM 764 O O . MET A 1 97 ? -12.706 -2.596 -0.089 1.00 91.44 97 MET A O 1
ATOM 768 N N . THR A 1 98 ? -12.841 -4.068 1.595 1.00 89.19 98 THR A N 1
ATOM 769 C CA . THR A 1 98 ? -14.271 -4.374 1.434 1.00 89.19 98 THR A CA 1
ATOM 770 C C . THR A 1 98 ? -15.039 -4.088 2.718 1.00 89.19 98 THR A C 1
ATOM 772 O O . THR A 1 98 ? -14.477 -4.287 3.798 1.00 89.19 98 THR A O 1
ATOM 775 N N . PRO A 1 99 ? -16.329 -3.711 2.644 1.00 86.88 99 PRO A N 1
ATOM 776 C CA . PRO A 1 99 ? -17.194 -3.722 3.818 1.00 86.88 99 PRO A CA 1
ATOM 777 C C . PRO A 1 99 ? -17.194 -5.116 4.464 1.00 86.88 99 PRO A C 1
ATOM 779 O O . PRO A 1 99 ? -17.340 -6.121 3.766 1.00 86.88 99 PRO A O 1
ATOM 782 N N . SER A 1 100 ? -17.032 -5.183 5.785 1.00 79.94 100 SER A N 1
ATOM 783 C CA . SER A 1 100 ? -17.192 -6.418 6.561 1.00 79.94 100 SER A CA 1
ATOM 784 C C . SER A 1 100 ? -18.379 -6.266 7.502 1.00 79.94 100 SER A C 1
ATOM 786 O O . SER A 1 100 ? -18.523 -5.238 8.158 1.00 79.94 100 SER A O 1
ATOM 788 N N . VAL A 1 101 ? -19.221 -7.298 7.566 1.00 68.38 101 VAL A N 1
ATOM 789 C CA . VAL A 1 101 ? -20.326 -7.423 8.534 1.00 68.38 101 VAL A CA 1
ATOM 790 C C . VAL A 1 101 ? -20.038 -8.476 9.612 1.00 68.38 101 VAL A C 1
ATOM 792 O O . VAL A 1 101 ? -20.878 -8.724 10.469 1.00 68.38 101 VAL A O 1
ATOM 795 N N . LEU A 1 102 ? -18.874 -9.134 9.566 1.00 61.75 102 LEU A N 1
ATOM 796 C CA . LEU A 1 102 ? -18.576 -10.325 10.363 1.00 61.75 102 LEU A CA 1
ATOM 797 C C . LEU A 1 102 ? -17.142 -10.299 10.880 1.00 61.75 102 LEU A C 1
ATOM 799 O O . LEU A 1 102 ? -16.222 -10.452 10.081 1.00 61.75 102 LEU A O 1
ATOM 803 N N . GLY A 1 103 ? -17.019 -10.234 12.212 1.00 54.34 103 GLY A N 1
ATOM 804 C CA . GLY A 1 103 ? -15.782 -10.223 12.994 1.00 54.34 103 GLY A CA 1
ATOM 805 C C . GLY A 1 103 ? -14.762 -11.275 12.572 1.00 54.34 103 GLY A C 1
ATOM 806 O O . GLY A 1 103 ? -14.778 -12.396 13.087 1.00 54.34 103 GLY A O 1
ATOM 807 N N . LYS A 1 104 ? -13.858 -10.943 11.648 1.00 59.38 104 LYS A N 1
ATOM 808 C CA . LYS A 1 104 ? -12.785 -11.856 11.228 1.00 59.38 104 LYS A CA 1
ATOM 809 C C . LYS A 1 104 ? -11.499 -11.632 12.022 1.00 59.38 104 LYS A C 1
ATOM 811 O O . LYS A 1 104 ? -11.020 -10.519 12.212 1.00 59.38 104 LYS A O 1
ATOM 816 N N . LYS A 1 105 ? -10.908 -12.746 12.465 1.00 57.41 105 LYS A N 1
ATOM 817 C CA . LYS A 1 105 ? -9.661 -12.793 13.239 1.00 57.41 105 LYS A CA 1
ATOM 818 C C . LYS A 1 105 ? -8.441 -12.497 12.355 1.00 57.41 105 LYS A C 1
ATOM 820 O O . LYS A 1 105 ? -8.343 -13.011 11.238 1.00 57.41 105 LYS A O 1
ATOM 825 N N . MET A 1 106 ? -7.494 -11.733 12.905 1.00 58.56 106 MET A N 1
ATOM 826 C CA . MET A 1 106 ? -6.182 -11.477 12.302 1.00 58.56 106 MET A CA 1
ATOM 827 C C . MET A 1 106 ? -5.375 -12.763 12.087 1.00 58.56 106 MET A C 1
ATOM 829 O O . MET A 1 106 ? -5.272 -13.605 12.985 1.00 58.56 106 MET A O 1
ATOM 833 N N . VAL A 1 107 ? -4.761 -12.883 10.908 1.00 59.41 107 VAL A N 1
ATOM 834 C CA . VAL A 1 107 ? -3.822 -13.958 10.545 1.00 59.41 107 VAL A CA 1
ATOM 835 C C . VAL A 1 107 ? -2.393 -13.404 10.578 1.00 59.41 107 VAL A C 1
ATOM 837 O O . VAL A 1 107 ? -2.163 -12.263 10.206 1.00 59.41 107 VAL A O 1
ATOM 840 N N . ARG A 1 108 ? -1.446 -14.217 11.071 1.00 62.28 108 ARG A N 1
ATOM 841 C CA . ARG A 1 108 ? -0.170 -13.821 11.709 1.00 62.28 108 ARG A CA 1
ATOM 842 C C . ARG A 1 108 ? 0.814 -12.952 10.904 1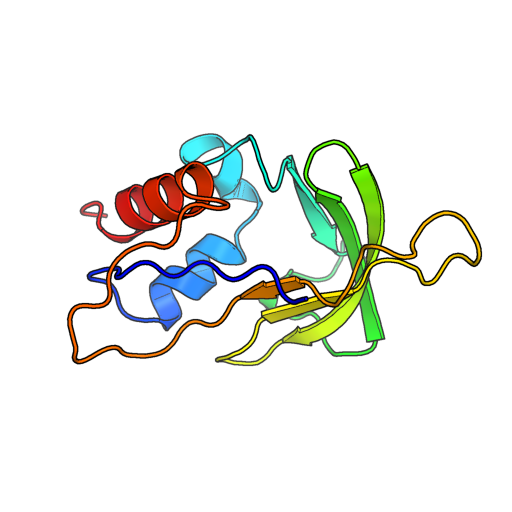.00 62.28 108 ARG A C 1
ATOM 844 O O . ARG A 1 108 ? 1.699 -12.369 11.529 1.00 62.28 108 ARG A O 1
ATOM 851 N N . GLN A 1 109 ? 0.751 -12.901 9.576 1.00 73.06 109 GLN A N 1
ATOM 852 C CA . GLN A 1 109 ? 1.748 -12.179 8.773 1.00 73.06 109 GLN A CA 1
ATOM 853 C C . GLN A 1 109 ? 1.316 -10.719 8.563 1.00 73.06 109 GLN A C 1
ATOM 855 O O . GLN A 1 109 ? 0.131 -10.426 8.523 1.00 73.06 109 GLN A O 1
ATOM 860 N N . TYR A 1 110 ? 2.262 -9.778 8.497 1.00 83.44 110 TYR A N 1
ATOM 861 C CA . TYR A 1 110 ? 1.982 -8.335 8.348 1.00 83.44 110 TYR A CA 1
ATOM 862 C C . TYR A 1 110 ? 1.143 -7.685 9.470 1.00 83.44 110 TYR A C 1
ATOM 864 O O . TYR A 1 110 ? 0.652 -6.570 9.301 1.00 83.44 110 TYR A O 1
ATOM 872 N N . ASN A 1 111 ? 1.053 -8.322 10.649 1.00 85.81 111 ASN A N 1
ATOM 873 C CA . ASN A 1 111 ? 0.319 -7.810 11.816 1.00 85.81 111 ASN A CA 1
ATOM 874 C C . ASN A 1 111 ? 0.638 -6.346 12.134 1.00 85.81 111 ASN A C 1
ATOM 876 O O . ASN A 1 111 ? -0.271 -5.574 12.404 1.00 85.81 111 ASN A O 1
ATOM 880 N N . LYS A 1 112 ? 1.920 -5.957 12.097 1.00 90.62 112 LYS A N 1
ATOM 881 C CA . LYS A 1 112 ? 2.312 -4.580 12.411 1.00 90.62 112 LYS A CA 1
ATOM 882 C C . LYS A 1 112 ? 1.711 -3.583 11.417 1.00 90.62 112 LYS A C 1
ATOM 884 O O . LYS A 1 112 ? 1.092 -2.623 11.847 1.00 90.62 112 LYS A O 1
ATOM 889 N N . PHE A 1 113 ? 1.851 -3.838 10.114 1.00 92.06 113 PHE A N 1
ATOM 890 C CA . PHE A 1 113 ? 1.275 -2.983 9.072 1.00 92.06 113 PHE A CA 1
ATOM 891 C C . PHE A 1 113 ? -0.242 -2.845 9.235 1.00 92.06 113 PHE A C 1
ATOM 893 O O . PHE A 1 113 ? -0.762 -1.734 9.255 1.00 92.06 113 PHE A O 1
ATOM 900 N N . ASN A 1 114 ? -0.936 -3.968 9.426 1.00 91.75 114 ASN A N 1
ATOM 901 C CA . ASN A 1 114 ? -2.385 -3.985 9.600 1.00 91.75 114 ASN A CA 1
ATOM 902 C C . ASN A 1 114 ? -2.833 -3.236 10.865 1.00 91.75 114 ASN A C 1
ATOM 904 O O . ASN A 1 114 ? -3.778 -2.453 10.805 1.00 91.75 114 ASN A O 1
ATOM 908 N N . SER A 1 115 ? -2.154 -3.448 11.995 1.00 91.69 115 SER A N 1
ATOM 909 C CA . SER A 1 115 ? -2.448 -2.754 13.253 1.00 91.69 115 SER A CA 1
ATOM 910 C C . SER A 1 115 ? -2.190 -1.252 13.162 1.00 91.69 115 SER A C 1
ATOM 912 O O . SER A 1 115 ? -3.027 -0.472 13.608 1.00 91.69 115 SER A O 1
ATOM 914 N N . ASP A 1 116 ? -1.065 -0.848 12.568 1.00 94.94 116 ASP A N 1
ATOM 915 C CA . ASP A 1 116 ? -0.716 0.559 12.353 1.00 94.94 116 ASP A CA 1
ATOM 916 C C . ASP A 1 116 ? -1.773 1.253 11.469 1.00 94.94 116 ASP A C 1
ATOM 918 O O . ASP A 1 116 ? -2.284 2.319 11.818 1.00 94.94 116 ASP A O 1
ATOM 922 N N . LEU A 1 117 ? -2.153 0.617 10.350 1.00 94.50 117 LEU A N 1
ATOM 923 C CA . LEU A 1 117 ? -3.175 1.127 9.431 1.00 94.50 117 LEU A CA 1
ATOM 924 C C . LEU A 1 117 ? -4.542 1.247 10.114 1.00 94.50 117 LEU A C 1
ATOM 926 O O . LEU A 1 117 ? -5.212 2.267 9.963 1.00 94.50 117 LEU A O 1
ATOM 930 N N . LYS A 1 118 ? -4.949 0.231 10.888 1.00 94.25 118 LYS A N 1
ATOM 931 C CA . LYS A 1 118 ? -6.190 0.263 11.674 1.00 94.25 118 LYS A CA 1
ATOM 932 C C . LYS A 1 118 ? -6.190 1.432 12.648 1.00 94.25 118 LYS A C 1
ATOM 934 O O . LYS A 1 118 ? -7.133 2.215 12.644 1.00 94.25 118 LYS A O 1
ATOM 939 N N . TYR A 1 119 ? -5.134 1.555 13.450 1.00 94.75 119 TYR A N 1
ATOM 940 C CA . TYR A 1 119 ? -5.020 2.609 14.451 1.00 94.75 119 TYR A CA 1
ATOM 941 C C . TYR A 1 119 ? -5.151 4.000 13.818 1.00 94.75 119 TYR A C 1
ATOM 943 O O . TYR A 1 119 ? -5.930 4.823 14.292 1.00 94.75 119 TYR A O 1
ATOM 951 N N . TYR A 1 120 ? -4.450 4.244 12.708 1.00 95.94 120 TYR A N 1
ATOM 952 C CA . TYR A 1 120 ? -4.505 5.532 12.019 1.00 95.94 120 TYR A CA 1
ATOM 953 C C . TYR A 1 120 ? -5.862 5.794 11.347 1.00 95.94 120 TYR A C 1
ATOM 955 O O . TYR A 1 120 ? -6.373 6.910 11.386 1.00 95.94 120 TYR A O 1
ATOM 963 N N . ALA A 1 121 ? -6.485 4.771 10.757 1.00 94.62 121 ALA A N 1
ATOM 964 C CA . ALA A 1 121 ? -7.783 4.908 10.101 1.00 94.62 121 ALA A CA 1
ATOM 965 C C . ALA A 1 121 ? -8.951 5.117 11.081 1.00 94.62 121 ALA A C 1
ATOM 967 O O . ALA A 1 121 ? -9.941 5.758 10.718 1.00 94.62 121 ALA A O 1
ATOM 968 N N . GLU A 1 122 ? -8.845 4.601 12.305 1.00 94.75 122 GLU A N 1
ATOM 969 C CA . GLU A 1 122 ? -9.858 4.735 13.364 1.00 94.75 122 GLU A CA 1
ATOM 970 C C . GLU A 1 122 ? -9.660 5.967 14.247 1.00 94.75 122 GLU A C 1
ATOM 972 O O . GLU A 1 122 ? -10.570 6.328 14.994 1.00 94.75 122 GLU A O 1
ATOM 977 N N . ALA A 1 123 ? -8.502 6.626 14.159 1.00 90.94 123 ALA A N 1
ATOM 978 C CA . ALA A 1 123 ? -8.244 7.836 14.919 1.00 90.94 123 ALA A CA 1
ATOM 979 C C . ALA A 1 123 ? -9.305 8.917 14.610 1.00 90.94 123 ALA A C 1
ATOM 981 O O . ALA A 1 123 ? -9.690 9.093 13.441 1.00 90.94 123 ALA A O 1
ATOM 982 N N . PRO A 1 124 ? -9.789 9.645 15.636 1.00 74.38 124 PRO A N 1
ATOM 983 C CA . PRO A 1 124 ? -10.592 10.841 15.422 1.00 74.38 124 PRO A CA 1
ATOM 984 C C . PRO A 1 124 ? -9.737 11.860 14.658 1.00 74.38 124 PRO A C 1
ATOM 986 O O . PRO A 1 124 ? -8.616 12.158 15.072 1.00 74.38 124 PRO A O 1
ATOM 989 N N . GLY A 1 125 ? -10.242 12.288 13.499 1.00 60.38 125 GLY A N 1
ATOM 990 C CA . GLY A 1 125 ? -9.588 13.266 12.624 1.00 60.38 125 GLY A CA 1
ATOM 991 C C . GLY A 1 125 ? -9.727 14.694 13.120 1.00 60.38 125 GLY A C 1
ATOM 992 O O . GLY A 1 125 ? -10.650 14.951 13.925 1.00 60.38 125 GLY A O 1
#

Organism: NCBI:txid1131652

Sequence (125 aa):
MAIEAQIEIAAPPSKVREILLDFSKYPQWHTTLIKLLNPEDSSKLLSALKPGDKVKCNFDDMKFVANITANSENPFQWQGPLVHGLIKFMGPISFLMTPSVLGKKMVRQYNKFNSDLKYYAEAPG

Radius of gyration: 14.5 Å; chains: 1; bounding box: 36×35×32 Å

Foldseek 3Di:
DDDDWDDDAPAALVLLVVVVQPPVCCVVQHCAFWPAWAFPPNVDGSLRAAFQTWIFTCGRNDTFIWGFHDRDSPKGKIWGDPDPPPPPPTDIDIDGRDDDPDDDDTDDPPVRVRVSSRVVSRDDD